Protein AF-A0A969GTD0-F1 (afdb_monomer_lite)

Radius of gyration: 14.19 Å; chains: 1; bounding box: 27×27×36 Å

pLDDT: mean 84.21, std 11.79, range [51.75, 96.88]

Sequence (52 aa):
MSQVHSISGRALPLVGDDIDTDRIIPARFLRCVTFDGWAHAFEDDRAQSHGQ

Foldseek 3Di:
DDDCPDDDDDDDDDDDPDCDPCQQPNVVVVVDPDPPDPPCGRVVVCVVVVND

Structure (mmCIF, N/CA/C/O backbone):
data_AF-A0A969GTD0-F1
#
_entry.id   AF-A0A969GTD0-F1
#
loop_
_atom_site.group_PDB
_atom_site.id
_atom_site.type_symbol
_atom_site.label_atom_id
_atom_site.label_alt_id
_atom_site.label_comp_id
_atom_site.label_asym_id
_atom_site.label_entity_id
_atom_site.la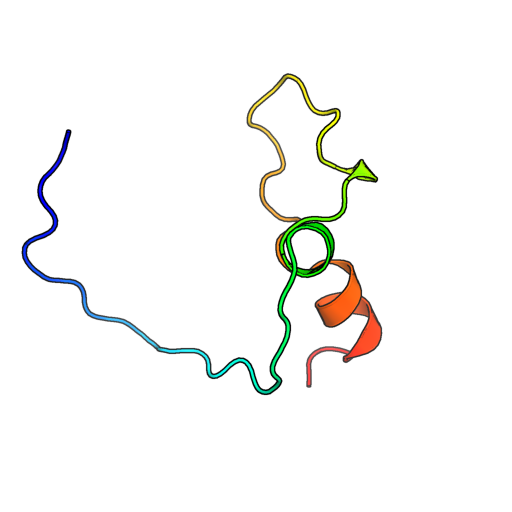bel_seq_id
_atom_site.pdbx_PDB_ins_code
_atom_site.Cartn_x
_atom_site.Cartn_y
_atom_site.Cartn_z
_atom_site.occupancy
_atom_site.B_iso_or_equiv
_atom_site.auth_seq_id
_atom_site.auth_comp_id
_atom_site.auth_asym_id
_atom_site.auth_atom_id
_atom_site.pdbx_PDB_model_num
ATOM 1 N N . MET A 1 1 ? -10.097 -0.433 20.416 1.00 59.50 1 MET A N 1
ATOM 2 C CA . MET A 1 1 ? -9.946 -1.252 19.195 1.00 59.50 1 MET A CA 1
ATOM 3 C C . MET A 1 1 ? -11.320 -1.704 18.752 1.00 59.50 1 MET A C 1
ATOM 5 O O . MET A 1 1 ? -12.106 -2.069 19.617 1.00 59.50 1 MET A O 1
ATOM 9 N N . SER A 1 2 ? -11.607 -1.644 17.453 1.00 87.06 2 SER A N 1
ATOM 10 C CA . SER A 1 2 ? -12.853 -2.178 16.898 1.00 87.06 2 SER A CA 1
ATOM 11 C C . SER A 1 2 ? -12.591 -3.576 16.348 1.00 87.06 2 SER A C 1
ATOM 13 O O . SER A 1 2 ? -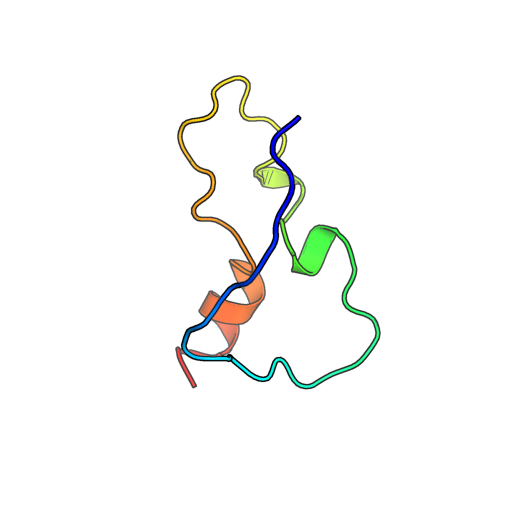11.596 -3.776 15.652 1.00 87.06 2 SER A O 1
ATOM 15 N N . GLN A 1 3 ? -13.443 -4.540 16.689 1.00 95.19 3 GLN A N 1
ATOM 16 C CA . GLN A 1 3 ? -13.334 -5.900 16.175 1.00 95.19 3 GLN A CA 1
ATOM 17 C C . GLN A 1 3 ? -13.977 -5.973 14.787 1.00 95.19 3 GLN A C 1
ATOM 19 O O . GLN A 1 3 ? -15.130 -5.588 14.599 1.00 95.19 3 GLN A O 1
ATOM 24 N N . VAL A 1 4 ? -13.230 -6.479 13.806 1.00 94.19 4 VAL A N 1
ATOM 25 C CA . VAL A 1 4 ? -13.752 -6.717 12.457 1.00 94.19 4 VAL A CA 1
ATOM 26 C C . VAL A 1 4 ? -14.440 -8.082 12.437 1.00 94.19 4 VAL A C 1
ATOM 28 O O . VAL A 1 4 ? -13.779 -9.107 12.573 1.00 94.19 4 VAL A O 1
ATOM 31 N N . HIS A 1 5 ? -15.768 -8.099 12.289 1.00 96.62 5 HIS A N 1
ATOM 32 C CA . HIS A 1 5 ? -16.560 -9.338 12.244 1.00 96.62 5 HIS A CA 1
ATOM 33 C C . HIS A 1 5 ? -16.782 -9.861 10.820 1.00 96.62 5 HIS A C 1
ATOM 35 O O . HIS A 1 5 ? -16.753 -11.065 10.593 1.00 96.62 5 HIS A O 1
ATOM 41 N N . SER A 1 6 ? -17.017 -8.965 9.860 1.00 96.25 6 SER A N 1
ATOM 42 C CA . SER A 1 6 ? -17.146 -9.305 8.441 1.00 96.25 6 SER A CA 1
ATOM 43 C C . SER A 1 6 ? -16.906 -8.064 7.582 1.00 96.25 6 SER A C 1
ATOM 45 O O . SER A 1 6 ? -17.208 -6.950 8.009 1.00 96.25 6 SER A O 1
ATOM 47 N N . ILE A 1 7 ? -16.349 -8.261 6.387 1.00 94.50 7 ILE A N 1
ATOM 48 C CA . ILE A 1 7 ? -16.146 -7.233 5.359 1.00 94.50 7 ILE A CA 1
ATOM 49 C C . ILE A 1 7 ? -16.567 -7.848 4.020 1.00 94.50 7 ILE A C 1
ATOM 51 O O . ILE A 1 7 ? -16.328 -9.029 3.769 1.00 94.50 7 ILE A O 1
ATOM 55 N N . SER A 1 8 ? -17.204 -7.071 3.150 1.00 96.88 8 SER A N 1
ATOM 56 C CA . SER A 1 8 ? -17.531 -7.474 1.778 1.00 96.88 8 SER A CA 1
ATOM 57 C C . SER A 1 8 ? -17.289 -6.299 0.840 1.00 96.88 8 SER A C 1
ATOM 59 O O . SER A 1 8 ? -17.585 -5.158 1.188 1.00 96.88 8 SER A O 1
ATOM 61 N N . GLY A 1 9 ? -16.734 -6.565 -0.340 1.00 96.00 9 GLY A N 1
ATOM 62 C CA . GLY A 1 9 ? -16.379 -5.526 -1.301 1.00 96.00 9 GLY A CA 1
ATOM 63 C C . GLY A 1 9 ? -15.657 -6.085 -2.521 1.00 96.00 9 GLY A C 1
ATOM 64 O O . GLY A 1 9 ? -15.396 -7.285 -2.614 1.00 96.00 9 GLY A O 1
ATOM 65 N N . ARG A 1 10 ? -15.342 -5.204 -3.473 1.00 96.81 10 ARG A N 1
ATOM 66 C CA . ARG A 1 10 ? -14.587 -5.561 -4.677 1.00 96.81 10 ARG A CA 1
ATOM 67 C C . ARG A 1 10 ? -13.120 -5.793 -4.319 1.00 96.81 10 ARG A C 1
ATOM 69 O O . ARG A 1 10 ? -12.460 -4.883 -3.829 1.00 96.81 10 ARG A O 1
ATOM 76 N N . ALA A 1 11 ? -12.615 -6.986 -4.614 1.00 93.56 11 ALA A N 1
ATOM 77 C CA . ALA A 1 11 ? -11.189 -7.278 -4.536 1.00 93.56 11 ALA A CA 1
ATOM 78 C C . ALA A 1 11 ? -10.445 -6.733 -5.770 1.00 93.56 11 ALA A C 1
ATOM 80 O O . ALA A 1 11 ? -11.010 -6.671 -6.867 1.00 93.56 11 ALA A O 1
ATOM 81 N N . LEU A 1 12 ? -9.174 -6.371 -5.585 1.00 90.06 12 LEU A N 1
ATOM 82 C CA . LEU A 1 12 ? -8.243 -6.004 -6.651 1.00 90.06 12 LEU A CA 1
ATOM 83 C C . LEU A 1 12 ? -7.036 -6.954 -6.581 1.00 90.06 12 LEU A C 1
ATOM 85 O O . LEU A 1 12 ? -6.322 -6.919 -5.578 1.00 90.06 12 LEU A O 1
ATOM 89 N N . PRO A 1 13 ? -6.810 -7.821 -7.583 1.00 91.00 13 PRO A N 1
ATOM 90 C CA . PRO A 1 13 ? -5.612 -8.647 -7.613 1.00 91.00 13 PRO A CA 1
ATOM 91 C C . PRO A 1 13 ? -4.390 -7.771 -7.916 1.00 91.00 13 PRO A C 1
ATOM 93 O O . PRO A 1 13 ? -4.336 -7.131 -8.963 1.00 91.00 13 PRO A O 1
ATOM 96 N N . LEU A 1 14 ? -3.413 -7.757 -7.010 1.00 89.62 14 LEU A N 1
ATOM 97 C CA . LEU A 1 14 ? -2.090 -7.181 -7.249 1.00 89.62 14 LEU A CA 1
ATOM 98 C C . LEU A 1 14 ? -1.138 -8.330 -7.586 1.00 89.62 14 LEU A C 1
ATOM 100 O O . LEU A 1 14 ? -0.841 -9.155 -6.726 1.00 89.62 14 LEU A O 1
ATOM 104 N N . VAL A 1 15 ? -0.737 -8.430 -8.853 1.00 88.50 15 VAL A N 1
ATOM 105 C CA . VAL A 1 15 ? 0.128 -9.513 -9.339 1.00 88.50 15 VAL A CA 1
ATOM 106 C C . VAL A 1 15 ? 1.591 -9.145 -9.114 1.00 88.50 15 VAL A C 1
ATOM 108 O O . VAL A 1 15 ? 2.009 -8.035 -9.435 1.00 88.50 15 VAL A O 1
ATOM 111 N N . GLY A 1 16 ? 2.367 -10.102 -8.613 1.00 86.25 16 GLY A N 1
ATOM 112 C CA . GLY A 1 16 ? 3.791 -9.953 -8.341 1.00 86.25 16 GLY A CA 1
ATOM 113 C C . GLY A 1 16 ? 4.115 -10.284 -6.891 1.00 86.25 16 GLY A C 1
ATOM 114 O O . GLY A 1 16 ? 3.291 -10.093 -5.999 1.00 86.25 16 GLY A O 1
ATOM 115 N N . ASP A 1 17 ? 5.325 -10.780 -6.680 1.00 90.31 17 ASP A N 1
ATOM 116 C CA . ASP A 1 17 ? 5.867 -11.048 -5.354 1.00 90.31 17 ASP A CA 1
ATOM 117 C C . ASP A 1 17 ? 6.698 -9.842 -4.870 1.00 90.31 17 ASP A C 1
ATOM 119 O O . ASP A 1 17 ? 6.790 -8.815 -5.556 1.00 90.31 17 ASP A O 1
ATOM 123 N N . ASP A 1 18 ? 7.270 -9.948 -3.668 1.00 90.56 18 ASP A N 1
ATOM 124 C CA . ASP A 1 18 ? 8.207 -8.967 -3.099 1.00 90.56 18 ASP A CA 1
ATOM 125 C C . ASP A 1 18 ? 7.680 -7.515 -3.116 1.00 90.56 18 ASP A C 1
ATOM 127 O O . ASP A 1 18 ? 8.357 -6.563 -3.516 1.00 90.56 18 ASP A O 1
ATOM 131 N N . ILE A 1 19 ? 6.424 -7.335 -2.690 1.00 91.38 19 ILE A N 1
ATOM 132 C CA . ILE A 1 19 ? 5.860 -6.007 -2.430 1.00 91.38 19 ILE A CA 1
ATOM 133 C C . ILE A 1 19 ? 6.493 -5.454 -1.145 1.00 91.38 19 ILE A C 1
ATOM 135 O O . ILE A 1 19 ? 6.167 -5.901 -0.044 1.00 91.38 19 ILE A O 1
ATOM 139 N N . ASP A 1 20 ? 7.392 -4.484 -1.280 1.00 91.94 20 ASP A N 1
ATOM 140 C CA . ASP A 1 20 ? 8.053 -3.829 -0.152 1.00 91.94 20 ASP A CA 1
ATOM 141 C C . ASP A 1 20 ? 7.339 -2.538 0.294 1.00 91.94 20 ASP A C 1
ATOM 143 O O . ASP A 1 20 ? 6.313 -2.116 -0.251 1.00 91.94 20 ASP A O 1
ATOM 147 N N . THR A 1 21 ? 7.871 -1.910 1.344 1.00 92.19 21 THR A N 1
ATOM 148 C CA . THR A 1 21 ? 7.274 -0.715 1.950 1.00 92.19 21 THR A CA 1
ATOM 149 C C . THR A 1 21 ? 7.289 0.498 1.030 1.00 92.19 21 THR A C 1
ATOM 151 O O . T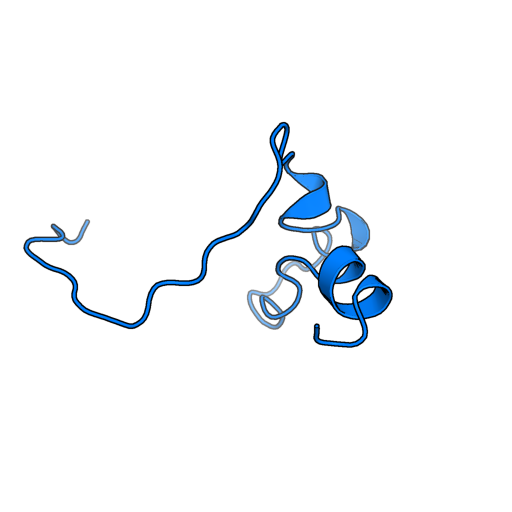HR A 1 21 ? 6.341 1.278 1.071 1.00 92.19 21 THR A O 1
ATOM 154 N N . ASP A 1 22 ? 8.324 0.653 0.203 1.00 89.25 22 ASP A N 1
ATOM 155 C CA . ASP A 1 22 ? 8.450 1.799 -0.701 1.00 89.25 22 ASP A CA 1
ATOM 156 C C . ASP A 1 22 ? 7.516 1.671 -1.909 1.00 89.25 22 ASP A C 1
ATOM 158 O O . ASP A 1 22 ? 6.972 2.679 -2.364 1.00 89.25 22 ASP A O 1
ATOM 162 N N . ARG A 1 23 ? 7.247 0.443 -2.376 1.00 91.62 23 ARG A N 1
ATOM 163 C CA . ARG A 1 23 ? 6.218 0.180 -3.394 1.00 91.62 23 ARG A CA 1
ATOM 164 C C . ARG A 1 23 ? 4.812 0.485 -2.889 1.00 91.62 23 ARG A C 1
ATOM 166 O O . ARG A 1 23 ? 4.005 1.044 -3.628 1.00 91.62 23 ARG A O 1
ATOM 173 N N . ILE A 1 24 ? 4.510 0.152 -1.632 1.00 91.56 24 ILE A N 1
ATOM 174 C CA . ILE A 1 24 ? 3.212 0.487 -1.023 1.00 91.56 24 ILE A CA 1
ATOM 175 C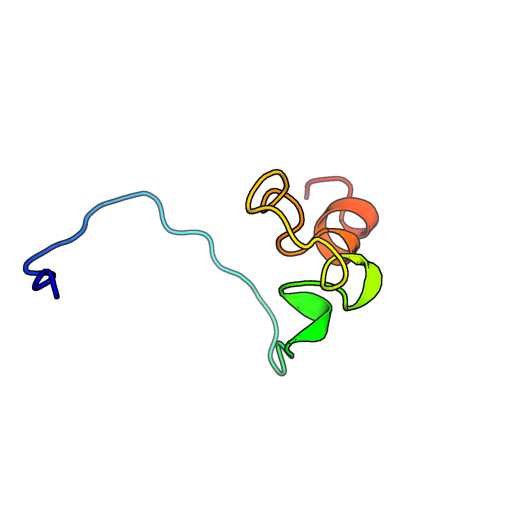 C . ILE A 1 24 ? 3.096 1.997 -0.824 1.00 91.56 24 ILE A C 1
ATOM 177 O O . ILE A 1 24 ? 2.075 2.581 -1.187 1.00 91.56 24 ILE A O 1
ATOM 181 N N . ILE A 1 25 ? 4.111 2.633 -0.241 1.00 90.81 25 ILE A N 1
ATOM 182 C CA . ILE A 1 25 ? 4.127 4.072 0.011 1.00 90.81 25 ILE A CA 1
ATOM 183 C C . ILE A 1 25 ? 5.561 4.613 -0.091 1.00 90.81 25 ILE A C 1
ATOM 185 O O . ILE A 1 25 ? 6.378 4.379 0.799 1.00 90.81 25 ILE A O 1
ATOM 189 N N . PRO A 1 26 ? 5.885 5.396 -1.134 1.00 89.31 26 PRO A N 1
ATOM 190 C CA . PRO A 1 26 ? 7.244 5.889 -1.298 1.00 89.31 26 PRO A CA 1
ATOM 191 C C . PRO A 1 26 ? 7.686 6.792 -0.142 1.00 89.31 26 PRO A C 1
ATOM 193 O O . PRO A 1 26 ? 6.973 7.733 0.233 1.00 89.31 26 PRO A O 1
ATOM 196 N N . ALA A 1 27 ? 8.911 6.599 0.357 1.00 90.19 27 ALA A N 1
ATOM 197 C CA . ALA A 1 27 ? 9.455 7.352 1.493 1.00 90.19 27 ALA A CA 1
ATOM 198 C C . ALA A 1 27 ? 9.379 8.890 1.366 1.00 90.19 27 ALA A C 1
ATOM 200 O O . ALA A 1 27 ? 9.339 9.604 2.372 1.00 90.19 27 ALA A O 1
ATOM 201 N N . ARG A 1 28 ? 9.320 9.436 0.142 1.00 88.06 28 ARG A N 1
ATOM 202 C CA . ARG A 1 28 ? 9.161 10.884 -0.105 1.00 88.06 28 ARG A CA 1
ATOM 203 C C . ARG A 1 28 ? 7.860 11.465 0.463 1.00 88.06 28 ARG A C 1
ATOM 205 O O . ARG A 1 28 ? 7.834 12.653 0.775 1.00 88.06 28 ARG A O 1
ATOM 212 N N . PHE A 1 29 ? 6.828 10.640 0.645 1.00 85.19 29 PHE A N 1
ATOM 213 C CA . PHE A 1 29 ? 5.546 11.041 1.230 1.00 85.19 29 PHE A CA 1
ATOM 214 C C . PHE A 1 29 ? 5.483 10.838 2.751 1.00 85.19 29 PHE A C 1
ATOM 216 O O . PHE A 1 29 ? 4.599 11.376 3.410 1.00 85.19 29 PHE A O 1
ATOM 223 N N . LEU A 1 30 ? 6.461 10.147 3.346 1.00 84.44 30 LEU A N 1
ATOM 224 C CA . LEU A 1 30 ? 6.520 9.877 4.791 1.00 84.44 30 LEU A CA 1
ATOM 225 C C . LEU A 1 30 ? 7.061 11.053 5.624 1.00 84.44 30 LEU A C 1
ATOM 227 O O . LEU A 1 30 ? 7.334 10.912 6.812 1.00 84.44 30 LEU A O 1
ATOM 231 N N . ARG A 1 31 ? 7.234 12.226 5.007 1.00 78.94 31 ARG A N 1
ATOM 232 C CA . ARG A 1 31 ? 7.654 13.467 5.681 1.00 78.94 31 ARG A CA 1
ATOM 233 C C . ARG A 1 31 ? 6.469 14.343 6.097 1.00 78.94 31 ARG A C 1
ATOM 235 O O . ARG A 1 31 ? 6.674 15.364 6.749 1.00 78.94 31 ARG A O 1
ATOM 242 N N . CYS A 1 32 ? 5.247 13.966 5.717 1.00 68.75 32 CYS A N 1
ATOM 243 C CA . CYS A 1 32 ? 4.034 14.666 6.116 1.00 68.75 32 CYS A CA 1
ATOM 244 C C . CYS A 1 32 ? 3.777 14.468 7.616 1.00 68.75 32 CYS A C 1
ATOM 246 O O . CYS A 1 32 ? 3.669 13.347 8.103 1.00 68.75 32 CYS A O 1
ATOM 248 N N . VAL A 1 33 ? 3.671 15.577 8.347 1.00 69.75 33 VAL A N 1
ATOM 249 C CA . VAL A 1 33 ? 3.341 15.600 9.785 1.00 69.75 33 VAL A CA 1
ATOM 250 C C . VAL A 1 33 ? 1.836 15.735 10.038 1.00 69.75 33 VAL A C 1
ATOM 252 O O . VAL A 1 33 ? 1.392 15.732 11.184 1.00 69.75 33 VAL A O 1
ATOM 255 N N . THR A 1 34 ? 1.051 15.859 8.967 1.00 71.94 34 THR A N 1
ATOM 256 C CA . THR A 1 34 ? -0.411 15.878 8.982 1.00 71.94 34 THR A CA 1
ATOM 257 C C . THR A 1 34 ? -0.948 14.640 8.267 1.00 71.94 34 THR A C 1
ATOM 259 O O . THR A 1 34 ? -0.299 14.077 7.387 1.00 71.94 34 THR A O 1
ATOM 262 N N . PHE A 1 35 ? -2.146 14.199 8.652 1.00 67.19 35 PHE A N 1
ATOM 263 C CA . PHE A 1 35 ? -2.830 13.064 8.018 1.00 67.19 35 PHE A CA 1
ATOM 264 C C . PHE A 1 35 ? -3.442 13.406 6.648 1.00 67.19 35 PHE A C 1
ATOM 266 O O . PHE A 1 35 ? -4.021 12.539 5.991 1.00 67.19 35 PHE A O 1
ATOM 273 N N . ASP A 1 36 ? -3.290 14.647 6.195 1.00 67.50 36 ASP A N 1
ATOM 274 C CA . ASP A 1 36 ? -3.745 15.091 4.887 1.00 67.50 36 ASP A CA 1
ATOM 275 C C . ASP A 1 36 ? -2.777 14.55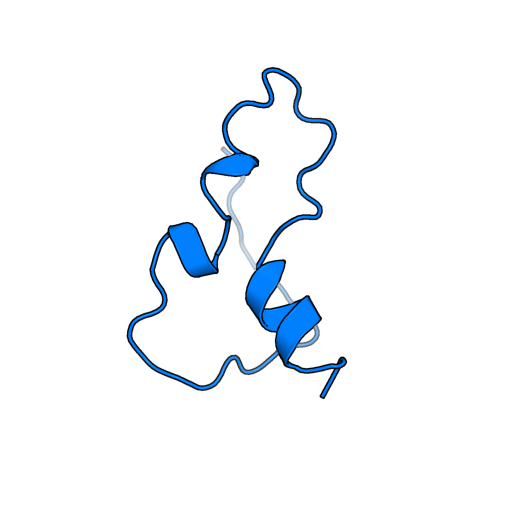3 3.821 1.00 67.50 36 ASP A C 1
ATOM 277 O O . ASP A 1 36 ? -1.625 14.975 3.754 1.00 67.50 36 ASP A O 1
ATOM 281 N N . GLY A 1 37 ? -3.223 13.595 2.998 1.00 60.12 37 GLY A N 1
ATOM 282 C CA . GLY A 1 37 ? -2.429 13.110 1.857 1.00 60.12 37 GLY A CA 1
ATOM 283 C C . GLY A 1 37 ? -2.134 11.608 1.785 1.00 60.12 37 GLY A C 1
ATOM 284 O O . GLY A 1 37 ? -1.223 11.214 1.071 1.00 60.12 37 GLY A O 1
ATOM 285 N N . TRP A 1 38 ? -2.908 10.728 2.428 1.00 67.62 38 TRP A N 1
ATOM 286 C CA . TRP A 1 38 ? -2.756 9.261 2.278 1.00 67.62 38 TRP A CA 1
ATOM 287 C C . TRP A 1 38 ? -3.157 8.707 0.886 1.00 67.62 38 TRP A C 1
ATOM 289 O O . TRP A 1 38 ? -3.356 7.507 0.715 1.00 67.62 38 TRP A O 1
ATOM 299 N N . ALA A 1 39 ? -3.262 9.558 -0.138 1.00 77.81 39 ALA A N 1
ATOM 300 C CA . ALA A 1 39 ? -3.655 9.187 -1.500 1.00 77.81 39 ALA A CA 1
ATOM 301 C C . ALA A 1 39 ? -2.493 8.659 -2.373 1.00 77.81 39 ALA A C 1
ATOM 303 O O . ALA A 1 39 ? -2.674 8.483 -3.578 1.00 77.81 39 ALA A O 1
ATOM 304 N N . HIS A 1 40 ? -1.329 8.387 -1.772 1.00 87.12 40 HIS A N 1
ATOM 305 C CA . HIS A 1 40 ? -0.088 8.006 -2.462 1.00 87.12 40 HIS A CA 1
ATOM 306 C C . HIS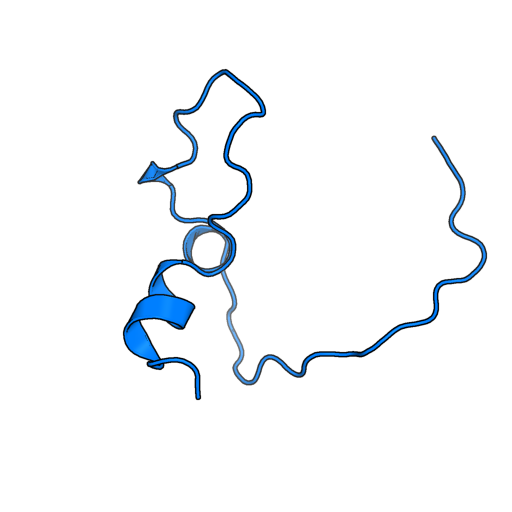 A 1 40 ? 0.227 6.506 -2.420 1.00 87.12 40 HIS A C 1
ATOM 308 O O . HIS A 1 40 ? 1.349 6.094 -2.718 1.00 87.12 40 HIS A O 1
ATOM 314 N N . ALA A 1 41 ? -0.752 5.681 -2.041 1.00 89.94 41 ALA A N 1
ATOM 315 C CA . ALA A 1 41 ? -0.599 4.237 -2.105 1.00 89.94 41 ALA A CA 1
ATOM 316 C C . ALA A 1 41 ? -0.297 3.812 -3.551 1.00 89.94 41 ALA A C 1
ATOM 318 O O . ALA A 1 41 ? -1.061 4.152 -4.466 1.00 89.94 41 ALA A O 1
ATOM 319 N N . PHE A 1 42 ? 0.805 3.084 -3.736 1.00 91.38 42 PHE A N 1
ATOM 320 C CA . PHE A 1 42 ? 1.278 2.608 -5.036 1.00 91.38 42 PHE A CA 1
ATOM 321 C C . PHE A 1 42 ? 1.441 3.730 -6.083 1.00 91.38 42 PHE A C 1
ATOM 323 O O . PHE A 1 42 ? 1.152 3.520 -7.258 1.00 91.38 42 PHE A O 1
ATOM 330 N N . GLU A 1 43 ? 1.845 4.942 -5.675 1.00 91.38 43 GLU A N 1
ATOM 331 C CA . GLU A 1 43 ? 1.945 6.115 -6.567 1.00 91.38 43 GLU A CA 1
ATOM 332 C C . GLU A 1 43 ? 2.811 5.840 -7.808 1.00 91.38 43 GLU A C 1
ATOM 334 O O . GLU A 1 43 ? 2.401 6.146 -8.927 1.00 91.38 43 GLU A O 1
ATOM 339 N N . ASP A 1 44 ? 3.985 5.232 -7.612 1.00 90.19 44 ASP A N 1
ATOM 340 C CA . ASP A 1 44 ? 4.918 4.936 -8.703 1.00 90.19 44 ASP A CA 1
ATOM 341 C C . ASP A 1 44 ? 4.358 3.862 -9.646 1.00 90.19 44 ASP A C 1
ATOM 343 O O . ASP A 1 44 ? 4.327 4.080 -10.857 1.00 90.19 44 ASP A O 1
ATOM 347 N N . ASP A 1 45 ? 3.822 2.763 -9.106 1.00 89.06 45 ASP A N 1
ATOM 348 C CA . ASP A 1 45 ? 3.192 1.695 -9.895 1.00 89.06 45 ASP A CA 1
ATOM 349 C C . ASP A 1 45 ? 1.999 2.246 -10.702 1.00 89.06 45 ASP A C 1
ATOM 351 O O . ASP A 1 45 ? 1.867 1.983 -11.895 1.00 89.06 45 ASP A O 1
ATOM 355 N N . ARG A 1 46 ? 1.153 3.097 -10.107 1.00 88.88 46 ARG A N 1
ATOM 356 C CA . ARG A 1 46 ? 0.014 3.725 -10.804 1.00 88.88 46 ARG A CA 1
ATOM 357 C C . ARG A 1 46 ? 0.453 4.653 -11.937 1.00 88.88 46 ARG A C 1
ATOM 359 O O . ARG A 1 46 ? -0.221 4.699 -12.969 1.00 88.88 46 ARG A O 1
ATOM 366 N N . ALA A 1 47 ? 1.545 5.394 -11.750 1.00 87.94 47 ALA A N 1
ATOM 367 C CA . ALA A 1 47 ? 2.097 6.279 -12.772 1.00 87.94 47 ALA A CA 1
ATOM 368 C C . ALA A 1 47 ? 2.737 5.492 -13.928 1.00 87.94 47 ALA A C 1
ATOM 370 O O . ALA A 1 47 ? 2.573 5.870 -15.088 1.00 87.94 47 ALA A O 1
ATOM 371 N N . GLN A 1 48 ? 3.428 4.390 -13.620 1.00 83.25 48 GLN A N 1
ATOM 372 C CA . GLN A 1 48 ? 4.102 3.534 -14.602 1.00 83.25 48 GLN A CA 1
ATOM 373 C C . GLN A 1 48 ? 3.127 2.666 -15.406 1.00 83.25 48 GLN A C 1
ATOM 375 O O . GLN A 1 48 ? 3.319 2.485 -16.608 1.00 83.25 48 GLN A O 1
ATOM 380 N N . SER A 1 49 ? 2.059 2.167 -14.781 1.00 70.56 49 SER A N 1
ATOM 381 C CA . SER A 1 49 ? 1.093 1.274 -15.433 1.00 70.56 49 SER A CA 1
ATOM 382 C C . SER A 1 49 ? 0.128 1.978 -16.391 1.00 70.56 49 SER A C 1
ATOM 384 O O . SER A 1 49 ? -0.698 1.310 -17.006 1.00 70.56 49 SER A O 1
ATOM 386 N N . HIS A 1 50 ? 0.158 3.314 -16.512 1.00 61.62 50 HIS A N 1
ATOM 387 C CA . HIS A 1 50 ? -0.824 4.086 -17.296 1.00 61.62 50 HIS A CA 1
ATOM 388 C C . HIS A 1 50 ? -2.300 3.705 -17.009 1.00 61.62 50 HIS A C 1
ATOM 390 O O . HIS A 1 50 ? -3.174 3.895 -17.854 1.00 61.62 50 HIS A O 1
ATOM 396 N N . GLY A 1 51 ? -2.596 3.176 -15.815 1.00 57.38 51 GLY A N 1
ATOM 397 C CA . GLY A 1 51 ? -3.934 2.717 -15.428 1.00 57.38 51 GLY A CA 1
ATOM 398 C C . GLY A 1 51 ? -4.395 1.377 -16.023 1.00 57.38 51 GLY A C 1
ATOM 399 O O . GLY A 1 51 ? -5.607 1.156 -16.060 1.00 57.38 51 GLY A O 1
ATOM 400 N N . GLN A 1 52 ? -3.484 0.517 -16.492 1.00 51.75 52 GLN A N 1
ATOM 401 C CA . GLN A 1 52 ? -3.791 -0.869 -16.880 1.00 51.75 52 GLN A CA 1
ATOM 402 C C . GLN A 1 52 ? -3.772 -1.837 -15.695 1.00 51.75 52 GLN A C 1
ATOM 404 O O . GLN A 1 52 ? -2.903 -1.674 -14.809 1.00 51.75 52 GLN A O 1
#

Secondary structure (DSSP, 8-state):
----------------S---HHHHS-GGGTT-SSSTTGGGTTHHHHHHTTT-